Protein AF-A0A6I4Z1V2-F1 (afdb_monomer_lite)

Secondary structure (DSSP, 8-state):
--EEEEEEEEESHHHHHHHHHHHHHSSSEEEEEEEETT---

Radius of gyration: 10.7 Å; chains: 1; bounding box: 22×11×29 Å

Structure (mmCIF, N/CA/C/O backbone):
data_AF-A0A6I4Z1V2-F1
#
_entry.id   AF-A0A6I4Z1V2-F1
#
loop_
_atom_site.group_PDB
_atom_site.id
_atom_site.type_symbol
_atom_site.label_atom_id
_atom_site.label_alt_id
_atom_site.label_comp_id
_atom_site.label_asym_id
_atom_site.label_entity_id
_atom_site.label_seq_id
_atom_site.pdbx_PDB_ins_code
_atom_site.Cartn_x
_atom_site.Cartn_y
_atom_site.Cartn_z
_atom_site.occupancy
_atom_site.B_iso_or_equiv
_atom_site.auth_seq_id
_atom_site.auth_comp_id
_atom_site.auth_asym_id
_atom_site.auth_atom_id
_atom_site.pdbx_PDB_model_num
ATOM 1 N N . MET A 1 1 ? -12.221 5.698 13.321 1.00 77.62 1 MET A N 1
ATOM 2 C CA . MET A 1 1 ? -11.548 4.921 12.261 1.00 77.62 1 MET A CA 1
ATOM 3 C C . MET A 1 1 ? -11.441 5.814 11.038 1.00 77.62 1 MET A C 1
ATOM 5 O O . MET A 1 1 ? -12.474 6.297 10.589 1.00 77.62 1 MET A O 1
ATOM 9 N N . ALA A 1 2 ? -10.229 6.123 10.576 1.00 90.56 2 ALA A N 1
ATOM 10 C CA . ALA A 1 2 ? -10.042 6.899 9.349 1.00 90.56 2 ALA A CA 1
ATOM 11 C C . ALA A 1 2 ? -10.180 5.974 8.132 1.00 90.56 2 ALA A C 1
ATOM 13 O O . ALA A 1 2 ? -9.726 4.829 8.185 1.00 90.56 2 ALA A O 1
ATOM 14 N N . ARG A 1 3 ? -10.820 6.475 7.072 1.00 97.00 3 ARG A N 1
ATOM 15 C CA . ARG A 1 3 ? -11.034 5.762 5.807 1.00 97.00 3 ARG A CA 1
ATOM 16 C C . ARG A 1 3 ? -10.401 6.563 4.675 1.00 97.00 3 ARG A C 1
ATOM 18 O O . ARG A 1 3 ? -10.469 7.793 4.708 1.00 97.00 3 ARG A O 1
ATOM 25 N N . GLY A 1 4 ? -9.807 5.897 3.693 1.00 97.31 4 GLY A N 1
ATOM 26 C CA . GLY A 1 4 ? -9.153 6.591 2.586 1.00 97.31 4 GLY A CA 1
ATOM 27 C C . GLY A 1 4 ? -8.792 5.692 1.414 1.00 97.31 4 GLY A C 1
ATOM 28 O O . GLY A 1 4 ? -8.883 4.470 1.490 1.00 97.31 4 GLY A O 1
ATOM 29 N N . LEU A 1 5 ? -8.366 6.330 0.327 1.00 98.00 5 LEU A N 1
ATOM 30 C CA . LEU A 1 5 ? -7.860 5.662 -0.864 1.00 98.00 5 LEU A CA 1
ATOM 31 C C . LEU A 1 5 ? -6.358 5.920 -0.987 1.00 98.00 5 LEU A C 1
ATOM 33 O O . LEU A 1 5 ? -5.922 7.071 -0.951 1.00 98.00 5 LEU A O 1
ATOM 37 N N . PHE A 1 6 ? -5.580 4.857 -1.155 1.00 97.31 6 PHE A N 1
ATOM 38 C CA . PHE A 1 6 ? -4.157 4.922 -1.459 1.00 97.31 6 PHE A CA 1
ATOM 39 C C . PHE A 1 6 ? -3.957 4.663 -2.954 1.00 97.31 6 PHE A C 1
ATOM 41 O O . PHE A 1 6 ? -4.304 3.591 -3.452 1.00 97.31 6 PHE A O 1
ATOM 48 N N . VAL A 1 7 ? -3.423 5.650 -3.675 1.00 97.81 7 VAL A N 1
ATOM 49 C CA . VAL A 1 7 ? -3.248 5.585 -5.133 1.00 97.81 7 VAL A CA 1
ATOM 50 C C . VAL A 1 7 ? -1.773 5.390 -5.462 1.00 97.81 7 VAL A C 1
ATOM 52 O O . VAL A 1 7 ? -0.960 6.254 -5.145 1.00 97.81 7 VAL A O 1
ATOM 55 N N . GLU A 1 8 ? -1.438 4.278 -6.116 1.00 96.25 8 GLU A N 1
ATOM 56 C CA . GLU A 1 8 ? -0.061 3.933 -6.492 1.00 96.25 8 GLU A CA 1
ATOM 57 C C . GLU A 1 8 ? 0.035 3.547 -7.980 1.00 96.25 8 GLU A C 1
ATOM 59 O O . GLU A 1 8 ? -0.371 2.445 -8.367 1.00 96.25 8 GLU A O 1
ATOM 64 N N . PRO A 1 9 ? 0.581 4.427 -8.837 1.00 94.50 9 PRO A N 1
ATOM 65 C CA . PRO A 1 9 ? 0.756 4.152 -10.264 1.00 94.50 9 PRO A CA 1
ATOM 66 C C . PRO A 1 9 ? 1.801 3.070 -10.579 1.00 94.50 9 PRO A C 1
ATOM 68 O O . PRO A 1 9 ? 1.799 2.525 -11.681 1.00 94.50 9 PRO A O 1
ATOM 71 N N . PHE A 1 10 ? 2.692 2.749 -9.640 1.00 94.12 10 PHE A N 1
ATOM 72 C CA . PHE A 1 10 ? 3.777 1.795 -9.837 1.00 94.12 10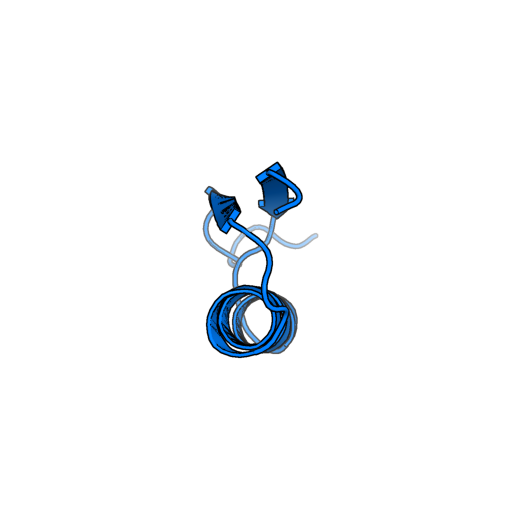 PHE A CA 1
ATOM 73 C C . PHE A 1 10 ? 3.826 0.764 -8.715 1.00 94.12 10 PHE A C 1
ATOM 75 O O . PHE A 1 10 ? 4.738 0.714 -7.888 1.00 94.12 10 PHE A O 1
ATOM 82 N N . PHE A 1 11 ? 2.837 -0.122 -8.706 1.00 95.69 11 PHE A N 1
ATOM 83 C CA . PHE A 1 11 ? 2.693 -1.114 -7.652 1.00 95.69 11 PHE A CA 1
ATOM 84 C C . PHE A 1 11 ? 3.623 -2.312 -7.861 1.00 95.69 11 PHE A C 1
ATOM 86 O O . PHE A 1 11 ? 3.244 -3.364 -8.382 1.00 95.69 11 PHE A O 1
ATOM 93 N N . GLY A 1 12 ? 4.878 -2.127 -7.465 1.00 94.25 12 GLY A N 1
ATOM 94 C CA . GLY A 1 12 ? 5.929 -3.138 -7.450 1.00 94.25 12 GLY A CA 1
ATOM 95 C C . GLY A 1 12 ? 6.947 -2.860 -6.344 1.00 94.25 12 GLY A C 1
ATOM 96 O O . GLY A 1 12 ? 6.894 -1.822 -5.687 1.00 94.25 12 GLY A O 1
ATOM 97 N N . GLY A 1 13 ? 7.867 -3.801 -6.120 1.00 94.0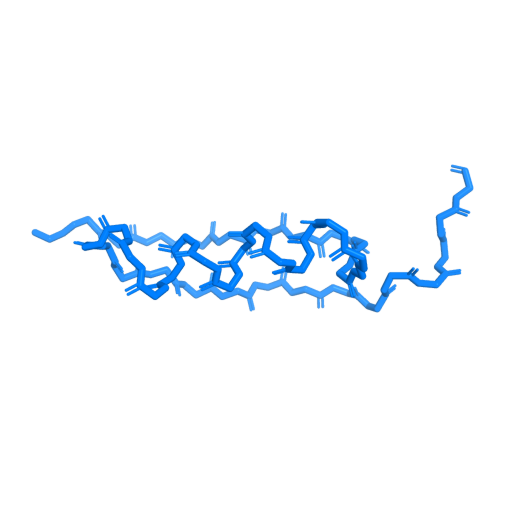0 13 GLY A N 1
ATOM 98 C CA . GLY A 1 13 ? 8.992 -3.633 -5.191 1.00 94.00 13 GLY A CA 1
ATOM 99 C C . GLY A 1 13 ? 8.609 -3.043 -3.826 1.00 94.00 13 GLY A C 1
ATOM 100 O O . GLY A 1 13 ? 7.673 -3.502 -3.170 1.00 94.00 13 GLY A O 1
ATOM 101 N N . SER A 1 14 ? 9.342 -2.007 -3.409 1.00 95.88 14 SER A N 1
ATOM 102 C CA . SER A 1 14 ? 9.147 -1.318 -2.128 1.00 95.88 14 SER A CA 1
ATOM 103 C C . SER A 1 14 ? 7.807 -0.585 -2.013 1.00 95.88 14 SER A C 1
ATOM 105 O O . SER A 1 14 ? 7.269 -0.513 -0.912 1.00 95.88 14 SER A O 1
ATOM 107 N N . HIS A 1 15 ? 7.235 -0.089 -3.114 1.00 95.69 15 HIS A N 1
ATOM 108 C CA . HIS A 1 15 ? 5.938 0.602 -3.106 1.00 95.69 15 HIS A CA 1
ATOM 109 C C . HIS A 1 15 ? 4.815 -0.355 -2.711 1.00 95.69 15 HIS A C 1
ATOM 111 O O . HIS A 1 15 ? 3.993 -0.049 -1.847 1.00 95.69 15 HIS A O 1
ATOM 117 N N . ARG A 1 16 ? 4.840 -1.561 -3.290 1.00 96.69 16 ARG A N 1
ATOM 118 C CA . ARG A 1 16 ? 3.924 -2.636 -2.913 1.00 96.69 16 ARG A CA 1
ATOM 119 C C . ARG A 1 16 ? 4.095 -3.026 -1.446 1.00 96.69 16 ARG A C 1
ATOM 121 O O . ARG A 1 16 ? 3.110 -3.051 -0.716 1.00 96.69 16 ARG A O 1
ATOM 128 N N . ALA 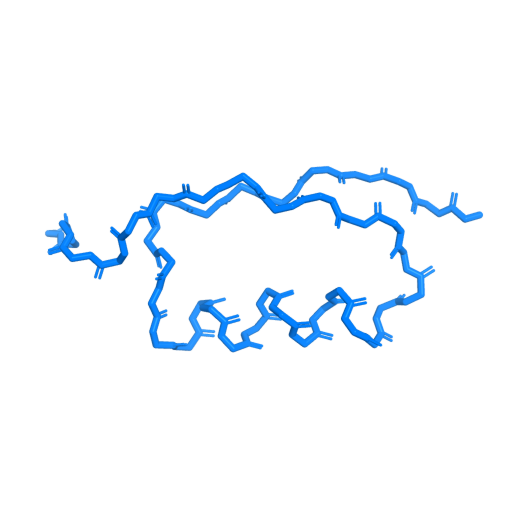A 1 17 ? 5.333 -3.279 -1.017 1.00 97.94 17 ALA A N 1
ATOM 129 C CA . ALA A 1 17 ? 5.616 -3.684 0.36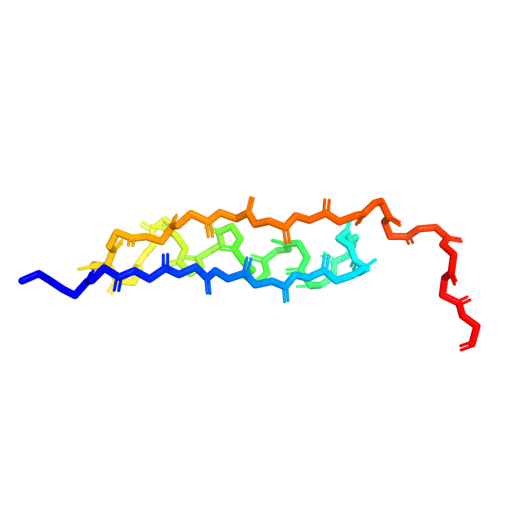0 1.00 97.94 17 ALA A CA 1
ATOM 130 C C . ALA A 1 17 ? 5.144 -2.635 1.383 1.00 97.94 17 ALA A C 1
ATOM 132 O O . ALA A 1 17 ? 4.575 -2.984 2.416 1.00 97.94 17 ALA A O 1
ATOM 133 N N . PHE A 1 18 ? 5.334 -1.348 1.078 1.00 97.50 18 PHE A N 1
ATOM 134 C CA . PHE A 1 18 ? 4.857 -0.254 1.916 1.00 97.50 18 PHE A CA 1
ATOM 135 C C . PHE A 1 18 ? 3.328 -0.200 1.984 1.00 97.50 18 PHE A C 1
ATOM 137 O O . PHE A 1 18 ? 2.775 -0.178 3.080 1.00 97.50 18 PHE A O 1
ATOM 144 N N . ALA A 1 19 ? 2.641 -0.204 0.839 1.00 97.56 19 ALA A N 1
ATOM 145 C CA . ALA A 1 19 ? 1.185 -0.094 0.787 1.00 97.56 19 ALA A CA 1
ATOM 146 C C . ALA A 1 19 ? 0.483 -1.288 1.460 1.00 97.56 19 ALA A C 1
ATOM 148 O O . ALA A 1 19 ? -0.452 -1.094 2.236 1.00 97.56 19 ALA A O 1
ATOM 149 N N . GLU A 1 20 ? 0.964 -2.514 1.226 1.00 97.31 20 GLU A N 1
ATOM 150 C CA . GLU A 1 20 ? 0.450 -3.716 1.897 1.00 97.31 20 GLU A CA 1
ATOM 151 C C . GLU A 1 20 ? 0.704 -3.659 3.412 1.00 97.31 20 GLU A C 1
ATOM 153 O O . GLU A 1 20 ? -0.198 -3.948 4.199 1.00 97.31 20 GLU A O 1
ATOM 158 N N . GLY A 1 21 ? 1.893 -3.215 3.838 1.00 97.88 21 GLY A N 1
ATOM 159 C CA . GLY A 1 21 ? 2.213 -3.031 5.255 1.00 97.88 21 GLY A CA 1
ATOM 160 C C . GLY A 1 21 ? 1.358 -1.953 5.926 1.00 97.88 21 GLY A C 1
ATOM 161 O O . GLY A 1 21 ? 0.892 -2.138 7.050 1.00 97.88 21 GLY A O 1
ATOM 162 N N . LEU A 1 22 ? 1.094 -0.846 5.231 1.00 96.44 22 LEU A N 1
ATOM 163 C CA . LEU A 1 22 ? 0.250 0.236 5.727 1.00 96.44 22 LEU A CA 1
ATOM 164 C C . LEU A 1 22 ? -1.195 -0.235 5.948 1.00 96.44 22 LEU A C 1
ATOM 166 O O . LEU A 1 22 ? -1.779 0.081 6.983 1.00 96.44 22 LEU A O 1
ATOM 170 N N . VAL A 1 23 ? -1.750 -1.029 5.027 1.00 96.75 23 VAL A N 1
ATOM 171 C CA . VAL A 1 23 ? -3.079 -1.648 5.189 1.00 96.75 23 VAL A CA 1
ATOM 172 C C . VAL A 1 23 ? -3.081 -2.649 6.346 1.00 96.75 23 VAL A C 1
ATOM 174 O O . VAL A 1 23 ? -3.992 -2.636 7.171 1.00 96.75 23 VAL A O 1
ATOM 177 N N . ALA A 1 24 ? -2.053 -3.494 6.444 1.00 97.19 24 ALA A N 1
ATOM 178 C CA . ALA A 1 24 ? -1.980 -4.542 7.460 1.00 97.19 24 ALA A CA 1
ATOM 179 C C . ALA A 1 24 ? -1.778 -4.007 8.889 1.00 97.19 24 ALA A C 1
ATOM 181 O O . ALA A 1 24 ? -2.191 -4.659 9.850 1.00 97.19 24 ALA A O 1
ATOM 182 N N . HIS A 1 25 ? -1.136 -2.844 9.047 1.00 97.06 25 HIS A N 1
ATOM 183 C CA . HIS A 1 25 ? -0.659 -2.376 10.354 1.00 97.06 25 HIS A CA 1
ATOM 184 C C . HIS A 1 25 ? -1.113 -0.962 10.744 1.00 97.06 25 HIS A C 1
ATOM 186 O O . HIS A 1 25 ? -0.947 -0.578 11.899 1.00 97.06 25 HIS A O 1
ATOM 192 N N . GLY A 1 26 ? -1.693 -0.179 9.830 1.00 92.56 26 GLY A N 1
ATOM 193 C CA . GLY A 1 26 ? -2.001 1.236 10.064 1.00 92.56 26 GLY A CA 1
ATOM 194 C C . GLY A 1 26 ? -3.223 1.513 10.947 1.00 92.56 26 GLY A C 1
ATOM 195 O O . GLY A 1 26 ? -3.390 2.636 11.412 1.00 92.56 26 GLY A O 1
ATOM 196 N N . GLY A 1 27 ? -4.102 0.530 11.182 1.00 95.06 27 GLY A N 1
ATOM 197 C CA . GLY A 1 27 ? -5.354 0.752 11.928 1.00 95.06 27 GLY A CA 1
ATOM 198 C C . GLY A 1 27 ? -6.344 1.686 11.208 1.00 95.06 27 GLY A C 1
ATOM 199 O O . GLY A 1 27 ? -7.234 2.272 11.831 1.00 95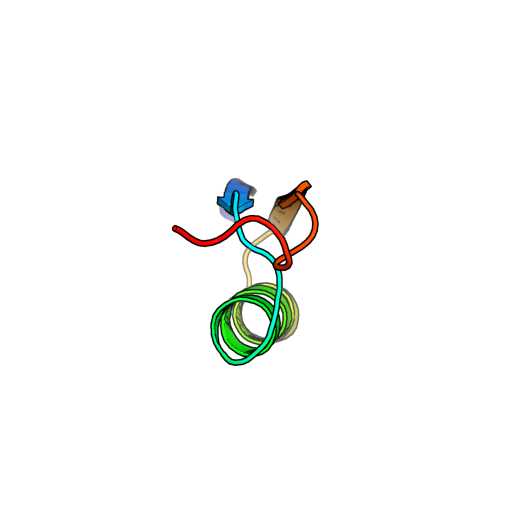.06 27 GLY A O 1
ATOM 200 N N . HIS A 1 28 ? -6.173 1.843 9.895 1.00 94.06 28 HIS A N 1
ATOM 201 C CA . HIS A 1 28 ? -7.034 2.606 8.999 1.00 94.06 28 HIS A CA 1
ATOM 202 C C . HIS A 1 28 ? -7.687 1.665 7.989 1.00 94.06 28 HIS A C 1
ATOM 204 O O . HIS A 1 28 ? -7.138 0.617 7.660 1.00 94.06 28 HIS A O 1
ATOM 210 N N . GLU A 1 29 ? -8.841 2.059 7.466 1.00 96.12 29 GLU A N 1
ATOM 211 C CA . GLU A 1 29 ? -9.471 1.359 6.349 1.00 96.12 29 GLU A CA 1
ATOM 212 C C . GLU A 1 29 ? -9.013 2.031 5.053 1.00 96.12 29 GLU A C 1
ATOM 214 O O . GLU A 1 29 ? -9.514 3.092 4.674 1.00 96.12 29 GLU A O 1
ATOM 219 N N . LEU A 1 30 ? -7.993 1.453 4.423 1.00 96.88 30 LEU A N 1
ATOM 220 C CA . LEU A 1 30 ? -7.440 1.957 3.173 1.00 96.88 30 LEU A CA 1
ATOM 221 C C . LEU A 1 30 ? -7.754 0.998 2.030 1.00 96.88 30 LEU A C 1
ATOM 223 O O . LEU A 1 30 ? -7.414 -0.182 2.091 1.00 96.88 30 LEU A O 1
ATOM 227 N N . GLU A 1 31 ? -8.355 1.528 0.970 1.00 97.56 31 GLU A N 1
ATOM 228 C CA . GLU A 1 31 ? -8.476 0.838 -0.312 1.00 97.56 31 GLU A CA 1
ATOM 229 C C . GLU A 1 31 ? -7.258 1.161 -1.185 1.00 97.56 31 GLU A C 1
ATOM 231 O O . GLU A 1 31 ? -6.789 2.302 -1.216 1.00 97.56 31 GLU A O 1
ATOM 236 N N . LEU A 1 32 ? -6.731 0.163 -1.897 1.00 97.69 32 LEU A N 1
ATOM 237 C CA . LEU A 1 32 ? -5.585 0.338 -2.788 1.00 97.69 32 LEU A CA 1
ATOM 238 C C . LEU A 1 32 ? -6.066 0.452 -4.240 1.00 97.69 32 LEU A C 1
ATOM 240 O O . LEU A 1 32 ? -6.555 -0.524 -4.808 1.00 97.69 32 LEU A O 1
ATOM 244 N N . LEU A 1 33 ? -5.880 1.620 -4.857 1.00 98.25 33 LEU A N 1
ATOM 245 C CA . LEU A 1 33 ? -6.037 1.810 -6.300 1.00 98.25 33 LEU A CA 1
ATOM 246 C C . LEU A 1 33 ? -4.657 1.800 -6.949 1.00 98.25 33 LEU A C 1
ATOM 248 O O . LEU A 1 33 ? -3.876 2.738 -6.783 1.00 98.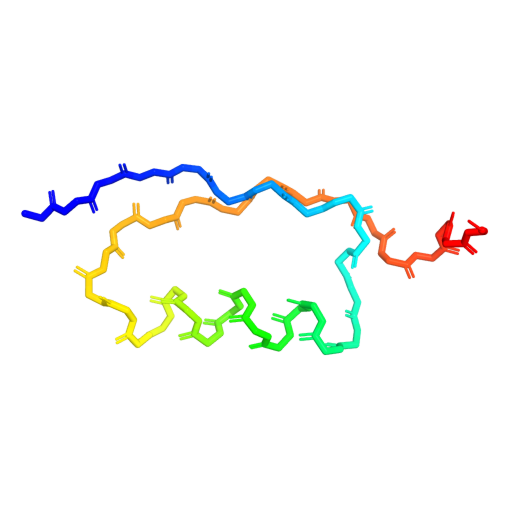25 33 LEU A O 1
ATOM 252 N N . THR A 1 34 ? -4.351 0.732 -7.680 1.00 97.06 34 THR A N 1
ATOM 253 C CA . THR A 1 34 ? -2.986 0.474 -8.140 1.00 97.06 34 THR A CA 1
ATOM 254 C C . THR A 1 34 ? -2.904 0.169 -9.627 1.00 97.06 34 THR A C 1
ATOM 256 O O . THR A 1 34 ? -3.833 -0.376 -10.227 1.00 97.06 34 THR A O 1
ATOM 259 N N . LEU A 1 35 ? -1.763 0.506 -10.229 1.00 95.56 35 LEU A N 1
ATOM 260 C CA . LEU A 1 35 ? -1.379 0.051 -11.564 1.00 95.56 35 LEU A CA 1
ATOM 261 C C . LEU A 1 35 ? -0.115 -0.820 -11.479 1.00 95.56 35 LEU A C 1
ATOM 263 O O . LEU A 1 35 ? 0.686 -0.654 -10.558 1.00 95.56 35 LEU A O 1
ATOM 267 N N . PRO A 1 36 ? 0.094 -1.767 -12.413 1.00 92.81 36 PRO A N 1
ATOM 268 C CA . PRO A 1 36 ? 1.261 -2.643 -12.373 1.00 92.81 36 PRO A CA 1
ATOM 269 C C . PRO A 1 36 ? 2.585 -1.869 -12.428 1.00 92.81 36 PRO A C 1
ATOM 271 O O . PRO A 1 36 ? 2.798 -1.066 -13.332 1.00 92.81 36 PRO A O 1
ATOM 274 N N . GLY A 1 37 ? 3.519 -2.182 -11.526 1.00 89.56 37 GLY A N 1
ATOM 275 C CA . GLY A 1 37 ? 4.821 -1.508 -11.402 1.00 89.56 37 GLY A CA 1
ATOM 276 C C . GLY A 1 37 ? 5.851 -1.781 -12.507 1.00 89.56 37 GLY A C 1
ATOM 277 O O . GLY A 1 37 ? 7.035 -1.873 -12.208 1.00 89.56 37 GLY A O 1
ATOM 278 N N . ARG A 1 38 ? 5.427 -1.959 -13.764 1.00 83.56 38 ARG A N 1
ATOM 279 C CA . ARG A 1 38 ? 6.304 -2.293 -14.906 1.00 83.56 38 ARG A CA 1
ATOM 280 C C . ARG A 1 38 ? 6.578 -1.133 -15.869 1.00 83.56 38 ARG A C 1
ATOM 282 O O . ARG A 1 38 ? 7.510 -1.227 -16.653 1.00 83.56 38 ARG A O 1
ATOM 289 N N . GLU A 1 39 ? 5.800 -0.053 -15.808 1.00 78.94 39 GLU A N 1
ATOM 290 C CA . GLU A 1 39 ? 5.910 1.080 -16.745 1.00 78.94 39 GLU A CA 1
ATOM 291 C C . GLU A 1 39 ? 6.683 2.277 -16.158 1.00 78.94 39 GLU A C 1
ATOM 293 O O . GLU A 1 39 ? 6.483 3.411 -16.595 1.00 78.94 39 GLU A O 1
ATOM 298 N N . TRP A 1 40 ? 7.542 2.052 -15.153 1.00 70.31 40 TRP A N 1
ATOM 299 C CA . TRP A 1 40 ? 8.354 3.120 -14.560 1.00 70.31 40 TRP A CA 1
ATOM 300 C C . TRP A 1 40 ? 9.375 3.626 -15.589 1.00 70.31 40 TRP A C 1
ATOM 302 O O . TRP A 1 40 ? 10.199 2.852 -16.080 1.00 70.31 40 TRP A O 1
ATOM 312 N N . ARG A 1 41 ? 9.322 4.919 -15.913 1.00 65.94 41 ARG A N 1
ATOM 313 C CA . ARG A 1 41 ? 10.281 5.624 -16.771 1.00 65.94 41 ARG A CA 1
ATOM 314 C C . ARG A 1 41 ? 10.718 6.924 -16.123 1.00 65.94 41 ARG A C 1
ATOM 316 O O . ARG A 1 41 ? 9.846 7.586 -15.522 1.00 65.94 41 ARG A O 1
#

Sequence (41 aa):
MARGLFVEPFFGGSHRAFAEGLVAHGGHELELLTLPGREWR

pLDDT: mean 93.42, std 7.37, range [65.94, 98.25]

Foldseek 3Di:
DAEEEDEEAACDDPNVVVVVCCCVPVPYHYDYHYHHNPPDD